Protein AF-A0A7X7BI69-F1 (afdb_monomer)

Structure (mmCIF, N/CA/C/O backbone):
data_AF-A0A7X7BI69-F1
#
_entry.id   AF-A0A7X7BI69-F1
#
loop_
_atom_site.group_PDB
_atom_site.id
_atom_site.type_symbol
_atom_site.label_atom_id
_atom_site.label_alt_id
_atom_site.label_comp_id
_atom_site.label_asym_id
_atom_site.label_entity_id
_atom_site.label_seq_id
_atom_site.pdbx_PDB_ins_code
_atom_site.Cartn_x
_atom_site.Cartn_y
_atom_site.Cartn_z
_atom_site.occupancy
_atom_site.B_iso_or_equiv
_atom_site.auth_seq_id
_atom_site.auth_comp_id
_atom_site.auth_asym_id
_atom_site.auth_atom_id
_atom_site.pdbx_PDB_model_num
ATOM 1 N N . PRO A 1 1 ? -7.876 -6.444 11.255 1.00 84.69 1 PRO A N 1
ATOM 2 C CA . PRO A 1 1 ? -8.159 -5.223 12.055 1.00 84.69 1 PRO A CA 1
ATOM 3 C C . PRO A 1 1 ? -9.663 -4.927 12.045 1.00 84.69 1 PRO A C 1
ATOM 5 O O . PRO A 1 1 ? -10.312 -5.337 11.091 1.00 84.69 1 PRO A O 1
ATOM 8 N N . LYS A 1 2 ? -10.216 -4.245 13.060 1.00 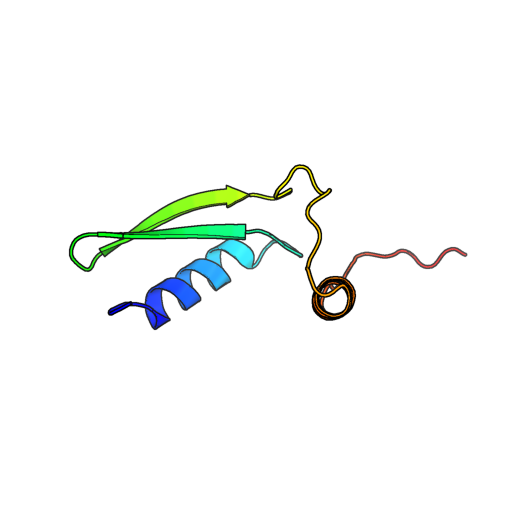92.06 2 LYS A N 1
ATOM 9 C CA . LYS A 1 2 ? -11.661 -3.931 13.105 1.00 92.06 2 LYS A CA 1
ATOM 10 C C . LYS A 1 2 ? -12.119 -3.082 11.908 1.00 92.06 2 LYS A C 1
ATOM 12 O O . LYS A 1 2 ? -13.205 -3.295 11.399 1.00 92.06 2 LYS A O 1
ATOM 17 N N . GLU A 1 3 ? -11.248 -2.194 11.437 1.00 97.25 3 GLU A N 1
ATOM 18 C CA . GLU A 1 3 ? -11.490 -1.296 10.299 1.00 97.25 3 GLU A CA 1
ATOM 19 C C . GLU A 1 3 ? -10.736 -1.751 9.034 1.00 97.25 3 GLU A C 1
ATOM 21 O O . GLU A 1 3 ? -10.252 -0.916 8.274 1.00 97.25 3 GLU A O 1
ATOM 26 N N . LEU A 1 4 ? -10.550 -3.064 8.825 1.00 97.38 4 LEU A N 1
ATOM 27 C CA . LEU A 1 4 ? -9.744 -3.572 7.703 1.00 97.38 4 LEU A CA 1
ATOM 28 C C . LEU A 1 4 ? -10.272 -3.098 6.341 1.00 97.38 4 LEU A C 1
ATOM 30 O O . LEU A 1 4 ? -9.479 -2.616 5.540 1.00 97.38 4 LEU A O 1
ATOM 34 N N . ASP A 1 5 ? -11.582 -3.161 6.106 1.00 98.12 5 ASP A N 1
ATOM 35 C CA . ASP A 1 5 ? -12.179 -2.751 4.826 1.00 98.12 5 ASP A CA 1
ATOM 36 C C . ASP A 1 5 ? -11.904 -1.272 4.528 1.00 98.12 5 ASP A C 1
ATOM 38 O O . ASP A 1 5 ? -11.503 -0.909 3.425 1.00 98.12 5 ASP A O 1
ATOM 42 N N . LYS A 1 6 ? -12.005 -0.418 5.553 1.00 98.12 6 LYS A N 1
ATOM 43 C CA . LYS A 1 6 ? -11.659 1.004 5.456 1.00 98.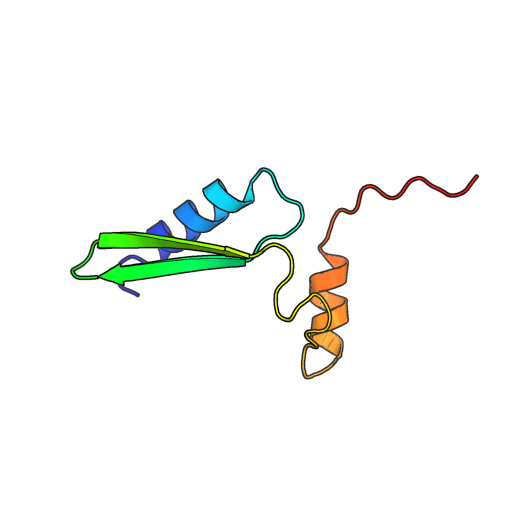12 6 LYS A CA 1
ATOM 44 C C . LYS A 1 6 ? -10.167 1.216 5.196 1.00 98.12 6 LYS A C 1
ATOM 46 O O . LYS A 1 6 ? -9.799 2.132 4.468 1.00 98.12 6 LYS A O 1
ATOM 51 N N . MET A 1 7 ? -9.294 0.400 5.791 1.00 98.38 7 MET A N 1
ATOM 52 C CA . MET A 1 7 ? -7.855 0.458 5.510 1.00 98.38 7 MET A CA 1
ATOM 53 C C . MET A 1 7 ? -7.557 0.078 4.054 1.00 98.38 7 MET A C 1
ATOM 55 O O . MET A 1 7 ? -6.755 0.756 3.419 1.00 98.38 7 MET A O 1
ATOM 59 N N . ILE A 1 8 ? -8.222 -0.949 3.514 1.00 98.25 8 ILE A N 1
ATOM 60 C CA . ILE A 1 8 ? -8.095 -1.348 2.104 1.00 98.25 8 ILE A CA 1
ATOM 61 C C . ILE A 1 8 ? -8.574 -0.214 1.191 1.00 98.25 8 ILE A C 1
ATOM 63 O O . ILE A 1 8 ? -7.815 0.221 0.332 1.00 98.25 8 ILE A O 1
ATOM 67 N N . GLU A 1 9 ? -9.760 0.348 1.445 1.00 98.38 9 GLU A N 1
ATOM 68 C CA . GLU A 1 9 ? -10.305 1.473 0.671 1.00 98.38 9 GLU A CA 1
ATOM 69 C C . GLU A 1 9 ? -9.346 2.679 0.656 1.00 98.38 9 GLU A C 1
ATOM 71 O O . GLU A 1 9 ? -9.115 3.301 -0.383 1.00 98.38 9 GLU A O 1
ATOM 76 N N . VAL A 1 10 ? -8.767 3.027 1.811 1.00 98.19 10 VAL A N 1
ATOM 77 C CA . VAL A 1 10 ? -7.786 4.117 1.908 1.00 98.19 10 VAL A CA 1
ATOM 78 C C . VAL A 1 10 ? -6.516 3.782 1.126 1.00 98.19 10 VAL A C 1
ATOM 80 O O . VAL A 1 10 ? -6.007 4.648 0.415 1.00 98.19 10 VAL A O 1
ATOM 83 N N . ALA A 1 11 ? -6.008 2.551 1.224 1.00 98.25 11 ALA A N 1
ATOM 84 C CA . ALA A 1 11 ? -4.818 2.128 0.495 1.00 98.25 11 ALA A CA 1
ATOM 85 C C . ALA A 1 11 ? -5.032 2.188 -1.027 1.00 98.25 11 ALA A C 1
ATOM 87 O O . ALA A 1 11 ? -4.202 2.756 -1.732 1.00 98.25 11 ALA A O 1
ATOM 88 N N . GLU A 1 12 ? -6.168 1.693 -1.524 1.00 97.62 12 GLU A N 1
ATOM 89 C CA . GLU A 1 12 ? -6.541 1.738 -2.943 1.00 97.62 12 GLU A CA 1
ATOM 90 C C . GLU A 1 12 ? -6.649 3.175 -3.463 1.00 97.62 12 GLU A C 1
ATOM 92 O O . GLU A 1 12 ? -6.098 3.503 -4.515 1.00 97.62 12 GLU A O 1
ATOM 97 N N . LYS A 1 13 ? -7.299 4.065 -2.699 1.00 98.19 13 LYS A N 1
ATOM 98 C CA . LYS A 1 13 ? -7.411 5.488 -3.057 1.00 98.19 13 LYS A CA 1
ATOM 99 C C . LYS A 1 13 ? -6.058 6.186 -3.111 1.00 98.19 13 LYS A C 1
ATOM 101 O O . LYS A 1 13 ? -5.829 6.992 -4.005 1.00 98.19 13 LYS A O 1
ATOM 106 N N . LEU A 1 14 ? -5.168 5.910 -2.159 1.00 98.00 14 LEU A N 1
ATOM 107 C CA . LEU A 1 14 ? -3.836 6.518 -2.137 1.00 98.00 14 LEU A CA 1
ATOM 108 C C . LEU A 1 14 ? -2.927 5.958 -3.242 1.00 98.00 14 LEU A C 1
ATOM 110 O O . LEU A 1 14 ? -2.083 6.686 -3.764 1.00 98.00 14 LEU A O 1
ATOM 114 N N . ALA A 1 15 ? -3.113 4.693 -3.621 1.00 97.50 15 ALA A N 1
ATOM 115 C CA . ALA A 1 15 ? -2.338 4.031 -4.663 1.00 97.50 15 ALA A CA 1
ATOM 116 C C . ALA A 1 15 ? -2.824 4.327 -6.094 1.00 97.50 15 ALA A C 1
ATOM 118 O O . ALA A 1 15 ? -2.077 4.077 -7.035 1.00 97.50 15 ALA A O 1
ATOM 119 N N . SER A 1 16 ? -4.028 4.885 -6.284 1.00 96.00 16 SER A N 1
ATOM 120 C CA . SER A 1 16 ? -4.724 4.933 -7.584 1.00 96.00 16 SER A CA 1
ATOM 121 C C . SER A 1 16 ? -3.964 5.611 -8.731 1.00 96.00 16 SER A C 1
ATOM 123 O O . SER A 1 16 ? -4.257 5.354 -9.89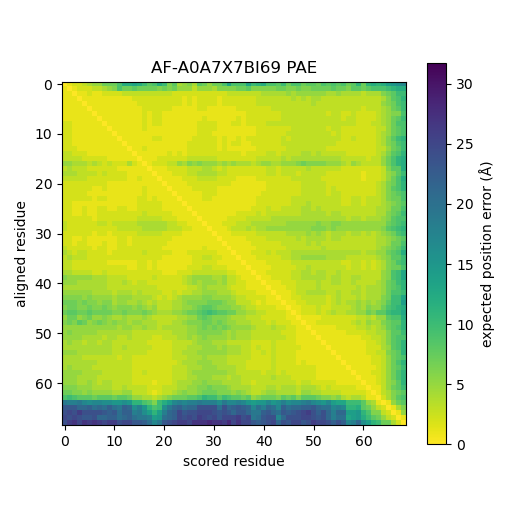5 1.00 96.00 16 SER A O 1
ATOM 125 N N . ASN A 1 17 ? -3.017 6.497 -8.420 1.00 92.69 17 ASN A N 1
ATOM 126 C CA . ASN A 1 17 ? -2.236 7.246 -9.410 1.00 92.69 17 ASN A CA 1
ATOM 127 C C . ASN A 1 17 ? -0.854 6.634 -9.688 1.00 92.69 17 ASN A C 1
ATOM 129 O O . ASN A 1 17 ? -0.069 7.211 -10.441 1.00 92.69 17 ASN A O 1
ATOM 133 N N . PHE A 1 18 ? -0.534 5.493 -9.077 1.00 95.00 18 PHE A N 1
ATOM 134 C CA . PHE A 1 18 ? 0.775 4.857 -9.161 1.00 95.00 18 PHE A CA 1
ATOM 135 C C . PHE A 1 18 ? 0.636 3.419 -9.657 1.00 95.00 18 PHE A C 1
ATOM 137 O O . PHE A 1 18 ? -0.309 2.718 -9.316 1.00 95.00 18 PHE A O 1
ATOM 144 N N . ILE A 1 19 ? 1.611 2.957 -10.445 1.00 94.31 19 ILE A N 1
ATOM 145 C CA . ILE A 1 19 ? 1.663 1.551 -10.885 1.00 94.31 19 ILE A CA 1
ATOM 146 C C . ILE A 1 19 ? 1.913 0.630 -9.686 1.00 94.31 19 ILE A C 1
ATOM 148 O O . ILE A 1 19 ? 1.371 -0.468 -9.605 1.00 94.31 19 ILE A O 1
ATOM 152 N N . PHE A 1 20 ? 2.745 1.095 -8.757 1.00 94.25 20 PHE A N 1
ATOM 153 C CA . PHE A 1 20 ? 3.065 0.423 -7.511 1.00 94.25 20 PHE A CA 1
ATOM 154 C C . PHE A 1 20 ? 3.459 1.470 -6.467 1.00 94.25 20 PHE A C 1
ATOM 156 O O . PHE A 1 20 ? 4.240 2.379 -6.751 1.00 94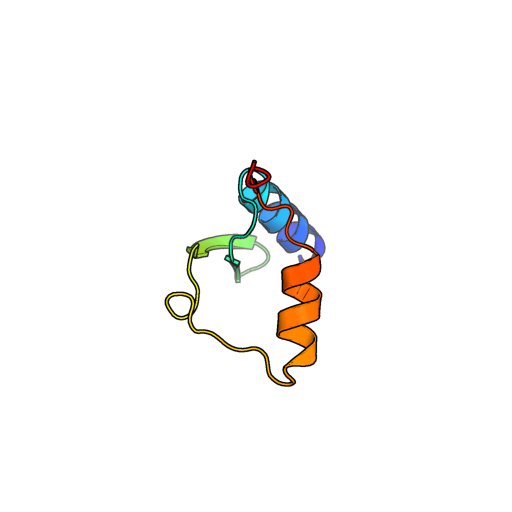.25 20 PHE A O 1
ATOM 163 N N . VAL A 1 21 ? 2.932 1.330 -5.254 1.00 96.62 21 VAL A N 1
ATOM 164 C CA . VAL A 1 21 ? 3.368 2.070 -4.067 1.00 96.62 21 VAL A CA 1
ATOM 165 C C . VAL A 1 21 ? 3.004 1.250 -2.834 1.00 96.62 21 VAL A C 1
ATOM 167 O O . VAL A 1 21 ? 1.940 0.629 -2.792 1.00 96.62 21 VAL A O 1
ATOM 170 N N . ARG A 1 22 ? 3.868 1.235 -1.818 1.00 96.88 22 ARG A N 1
ATOM 171 C CA . ARG A 1 22 ? 3.498 0.704 -0.502 1.00 96.88 22 ARG A CA 1
ATOM 172 C C . ARG A 1 22 ? 2.821 1.811 0.300 1.00 96.88 22 ARG A C 1
AT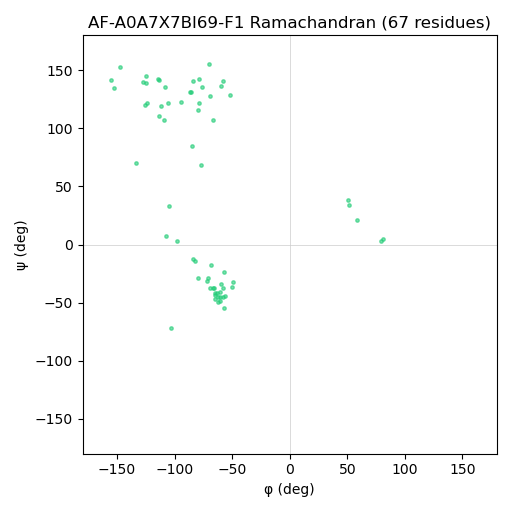OM 174 O O . ARG A 1 22 ? 3.356 2.915 0.375 1.00 96.88 22 ARG A O 1
ATOM 181 N N . VAL A 1 23 ? 1.673 1.504 0.895 1.00 98.06 23 VAL A N 1
ATOM 182 C CA . VAL A 1 23 ? 0.931 2.424 1.762 1.00 98.06 23 VAL A CA 1
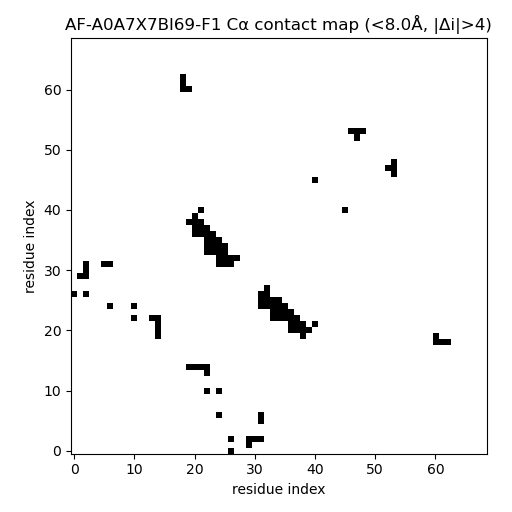ATOM 183 C C . VAL A 1 23 ? 0.975 1.904 3.191 1.00 98.06 23 VAL A C 1
ATOM 185 O O . VAL A 1 23 ? 0.464 0.819 3.473 1.00 98.06 23 VAL A O 1
ATOM 188 N N . ASP A 1 24 ? 1.540 2.696 4.095 1.00 98.00 24 ASP A N 1
ATOM 189 C CA . ASP A 1 24 ? 1.598 2.361 5.512 1.00 98.00 24 ASP A CA 1
ATOM 190 C C . ASP A 1 24 ? 0.398 3.000 6.231 1.00 98.00 24 ASP A C 1
ATOM 192 O O . ASP A 1 24 ? 0.197 4.219 6.185 1.00 98.00 24 ASP A O 1
ATOM 196 N N . LEU A 1 25 ? -0.412 2.174 6.902 1.00 98.31 25 LEU A N 1
ATOM 197 C CA . LEU A 1 25 ? -1.608 2.595 7.636 1.00 98.31 25 LEU A CA 1
ATOM 198 C C . LEU A 1 25 ? -1.579 2.081 9.075 1.00 98.31 25 LEU A C 1
ATOM 200 O O . LEU A 1 25 ? -1.265 0.918 9.331 1.00 98.31 25 LEU A O 1
ATOM 204 N N . TYR A 1 26 ? -2.007 2.927 10.008 1.00 97.75 26 TYR A N 1
ATOM 205 C CA . TYR A 1 26 ? -2.143 2.591 11.423 1.00 97.75 26 TYR A CA 1
ATOM 206 C C . TYR A 1 26 ? -3.610 2.612 11.846 1.00 97.75 26 TYR A C 1
ATOM 208 O O . TYR A 1 26 ? -4.362 3.496 11.443 1.00 97.75 26 TYR A O 1
ATOM 216 N N . LEU A 1 27 ? -4.011 1.670 12.705 1.00 97.81 27 LEU A N 1
ATOM 217 C CA . LEU A 1 27 ? -5.311 1.684 13.380 1.00 97.81 27 LEU A CA 1
ATOM 218 C C . LEU A 1 27 ? -5.098 1.992 14.865 1.00 97.81 27 LEU A C 1
ATOM 220 O O . LEU A 1 27 ? -4.632 1.134 15.611 1.00 97.81 27 LEU A O 1
ATOM 224 N N . VAL A 1 28 ? -5.456 3.201 15.296 1.00 97.44 28 VAL A N 1
ATOM 225 C CA . VAL A 1 28 ? -5.297 3.662 16.685 1.00 97.44 28 VAL A CA 1
ATOM 226 C C . VAL A 1 28 ? -6.654 4.106 17.211 1.00 97.44 28 VAL A C 1
ATOM 228 O O . VAL A 1 28 ? -7.300 4.965 16.620 1.00 97.44 28 VAL A O 1
ATOM 231 N N . ASN A 1 29 ? -7.114 3.498 18.309 1.00 96.44 29 ASN A N 1
ATOM 232 C CA . ASN A 1 29 ? -8.405 3.803 18.945 1.00 96.44 29 ASN A CA 1
ATOM 233 C C . ASN A 1 29 ? -9.604 3.796 17.973 1.00 96.44 29 ASN A C 1
ATOM 235 O O . ASN A 1 29 ? -10.506 4.621 18.074 1.00 96.44 29 ASN A O 1
ATOM 239 N N . GLY A 1 30 ? -9.613 2.860 17.017 1.00 96.12 30 GLY A N 1
ATOM 240 C CA . GLY A 1 30 ? -10.684 2.736 16.020 1.00 96.12 30 GLY A CA 1
ATOM 241 C C . GLY A 1 30 ? -10.593 3.723 14.853 1.00 96.12 30 GLY A C 1
ATOM 242 O O . GLY A 1 30 ? -11.453 3.703 13.981 1.00 96.12 30 GLY A O 1
ATOM 243 N N . GLN A 1 31 ? -9.551 4.552 14.799 1.00 97.31 31 GLN A N 1
ATOM 244 C CA . GLN A 1 31 ? -9.319 5.493 13.713 1.00 97.31 31 GLN A CA 1
ATOM 245 C C . GLN A 1 31 ? -8.137 5.043 12.846 1.00 97.31 31 GLN A C 1
ATOM 247 O O . GLN A 1 31 ? -7.094 4.629 13.354 1.00 97.31 31 GLN A O 1
ATOM 252 N N . VAL A 1 32 ? -8.319 5.124 11.527 1.00 98.12 32 VAL A N 1
ATOM 253 C CA . VAL A 1 32 ? -7.274 4.839 10.536 1.00 98.12 32 VAL A CA 1
ATOM 254 C C . VAL A 1 32 ? -6.464 6.110 10.291 1.00 98.12 32 VAL A C 1
ATOM 256 O O . VAL A 1 32 ? -7.047 7.172 10.052 1.00 98.12 32 VAL A O 1
ATOM 259 N N . TYR A 1 33 ? -5.140 5.986 10.337 1.00 98.12 33 TYR A N 1
ATOM 260 C CA . TYR A 1 33 ? -4.175 7.055 10.100 1.00 98.12 33 TYR A CA 1
ATOM 261 C C . TYR A 1 33 ? -3.201 6.660 8.996 1.00 98.12 33 TYR A C 1
ATOM 263 O O . TYR A 1 33 ? -2.720 5.527 8.957 1.00 98.12 33 TYR A O 1
ATOM 271 N N . PHE A 1 34 ? -2.893 7.619 8.130 1.00 98.00 34 PHE A N 1
ATOM 272 C CA . PHE A 1 34 ? -1.831 7.500 7.140 1.00 98.00 34 PHE A CA 1
ATOM 273 C C . PHE A 1 34 ? -0.456 7.663 7.797 1.00 98.00 34 PHE A C 1
ATOM 275 O O . PHE A 1 34 ? -0.270 8.564 8.615 1.00 98.00 34 PHE A O 1
ATOM 282 N N . GLY A 1 35 ? 0.485 6.792 7.434 1.00 97.94 35 GLY A N 1
ATOM 283 C CA . GLY A 1 35 ? 1.883 6.863 7.846 1.00 97.94 35 GLY A CA 1
ATOM 284 C C . GLY A 1 35 ? 2.792 7.393 6.743 1.00 97.94 35 GLY A C 1
ATOM 285 O O . GLY A 1 35 ? 3.302 8.506 6.833 1.00 97.94 35 GLY A O 1
ATOM 286 N N . GLU A 1 36 ? 3.010 6.577 5.713 1.00 98.00 36 GLU A N 1
ATOM 287 C CA . GLU A 1 36 ? 3.968 6.842 4.635 1.00 98.00 36 GLU A CA 1
ATOM 288 C C . GLU A 1 36 ? 3.484 6.253 3.297 1.00 98.00 36 GLU A C 1
ATOM 290 O O . GLU A 1 36 ? 2.754 5.259 3.264 1.00 98.00 36 GLU A O 1
ATOM 295 N N . LEU A 1 37 ? 3.919 6.875 2.193 1.00 97.88 37 LEU A N 1
ATOM 296 C CA . LEU A 1 37 ? 3.971 6.257 0.868 1.00 97.88 37 LEU A CA 1
ATOM 297 C C . LEU A 1 37 ? 5.423 5.928 0.511 1.00 97.88 37 LEU A C 1
ATOM 299 O O . LEU A 1 37 ? 6.262 6.827 0.428 1.00 97.88 37 LEU A O 1
ATOM 303 N N . THR A 1 38 ? 5.712 4.657 0.245 1.00 97.38 38 THR A N 1
ATOM 304 C CA . THR A 1 38 ? 7.060 4.201 -0.112 1.00 97.38 38 THR A CA 1
ATOM 305 C C . THR A 1 38 ? 7.080 3.710 -1.558 1.00 97.38 38 THR A C 1
ATOM 307 O O . THR A 1 38 ? 6.526 2.660 -1.883 1.00 97.38 38 THR A O 1
ATOM 310 N N . PHE A 1 39 ? 7.752 4.460 -2.433 1.00 94.44 39 PHE A N 1
ATOM 311 C CA . PHE A 1 39 ? 7.846 4.149 -3.868 1.00 94.44 39 PHE A CA 1
ATOM 312 C C . PHE A 1 39 ? 8.880 3.063 -4.191 1.00 94.44 39 PHE A C 1
ATOM 314 O O . PHE A 1 39 ? 8.722 2.317 -5.152 1.00 94.44 39 PHE A O 1
ATOM 321 N N . HIS A 1 40 ? 9.932 2.954 -3.375 1.00 93.25 40 HIS A N 1
ATOM 322 C CA . HIS A 1 40 ? 11.047 2.026 -3.594 1.00 93.25 40 HIS A CA 1
ATOM 323 C C . HIS A 1 40 ? 11.382 1.290 -2.285 1.00 93.25 40 HIS A C 1
ATOM 325 O O . HIS A 1 40 ? 12.399 1.587 -1.646 1.00 93.25 40 HIS A O 1
ATOM 331 N N . PRO A 1 41 ? 10.515 0.372 -1.817 1.00 93.00 41 PRO A N 1
ATOM 332 C CA . PRO A 1 41 ? 10.789 -0.394 -0.606 1.00 93.00 41 PRO A CA 1
ATOM 333 C C . PRO A 1 41 ? 12.106 -1.168 -0.753 1.00 93.00 41 PRO A C 1
ATOM 335 O O . PRO A 1 41 ? 12.433 -1.657 -1.835 1.00 93.00 41 PRO A O 1
ATOM 338 N N . ALA A 1 42 ? 12.892 -1.235 0.329 1.00 93.69 42 ALA A N 1
ATOM 339 C CA . ALA A 1 42 ? 14.232 -1.840 0.330 1.00 93.69 42 ALA A CA 1
ATOM 340 C C . ALA A 1 42 ? 15.158 -1.305 -0.788 1.00 93.69 42 ALA A C 1
ATOM 342 O O . ALA A 1 42 ? 15.946 -2.050 -1.370 1.00 93.69 42 ALA A O 1
ATOM 343 N N . SER A 1 43 ? 15.022 -0.018 -1.132 1.00 92.88 43 SER A N 1
ATOM 344 C CA . SER A 1 43 ? 15.761 0.635 -2.223 1.00 92.88 43 SER A CA 1
ATOM 345 C C . SER A 1 43 ? 15.564 -0.018 -3.601 1.00 92.88 43 SER A C 1
ATOM 347 O O . SER A 1 43 ? 16.393 0.172 -4.485 1.00 92.88 43 SER A O 1
ATOM 349 N N . GLY A 1 44 ? 14.486 -0.787 -3.792 1.00 89.62 44 GLY A N 1
ATOM 350 C CA . GLY A 1 44 ? 14.224 -1.539 -5.024 1.00 89.62 44 GLY A CA 1
ATOM 351 C C . GLY A 1 44 ? 14.970 -2.874 -5.137 1.00 89.62 44 GLY A C 1
ATOM 352 O O . GLY A 1 44 ? 14.864 -3.528 -6.166 1.00 89.62 44 GLY A O 1
ATOM 353 N N . TYR A 1 45 ? 15.699 -3.296 -4.097 1.00 91.62 45 TYR A N 1
ATOM 354 C CA . TYR A 1 45 ? 16.438 -4.569 -4.058 1.00 91.62 45 TYR A CA 1
ATOM 355 C C . TYR A 1 45 ? 15.797 -5.615 -3.136 1.00 91.62 45 TYR A C 1
ATOM 357 O O . TYR A 1 45 ? 16.394 -6.660 -2.870 1.00 91.62 45 TYR A O 1
ATOM 365 N N . GLY A 1 46 ? 14.601 -5.328 -2.612 1.00 90.81 46 GLY A N 1
ATOM 366 C CA . GLY A 1 46 ? 13.824 -6.302 -1.855 1.00 90.81 46 GLY A CA 1
ATOM 367 C C . GLY A 1 46 ? 13.513 -7.515 -2.725 1.00 90.81 46 GLY A C 1
ATOM 368 O O . GLY A 1 46 ? 13.156 -7.358 -3.887 1.00 90.81 46 GLY A O 1
ATOM 369 N N . LYS A 1 47 ? 13.664 -8.712 -2.161 1.00 89.50 47 LYS A N 1
ATOM 370 C CA . LYS A 1 47 ? 13.348 -9.973 -2.832 1.00 89.50 47 LYS A CA 1
ATOM 371 C C . LYS A 1 47 ? 12.196 -10.648 -2.118 1.00 89.50 47 LYS A C 1
ATOM 373 O O . LYS A 1 47 ? 12.131 -10.613 -0.887 1.00 89.50 47 LYS A O 1
ATOM 378 N N . PHE A 1 48 ? 11.319 -11.282 -2.882 1.00 93.62 48 PHE A N 1
ATOM 379 C CA . PHE A 1 48 ? 10.359 -12.213 -2.315 1.00 93.62 48 PHE A CA 1
ATOM 380 C C . PHE A 1 48 ? 10.993 -13.591 -2.146 1.00 93.62 48 PHE A C 1
ATOM 382 O O . PHE A 1 48 ? 11.724 -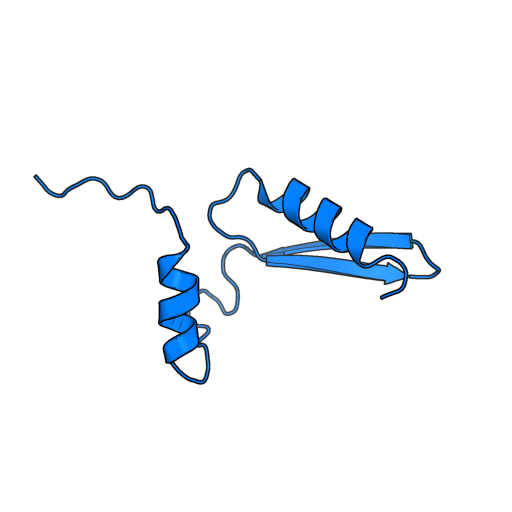14.061 -3.014 1.00 93.62 48 PHE A O 1
ATOM 389 N N . GLU A 1 49 ? 10.664 -14.243 -1.035 1.00 94.62 49 GLU A N 1
ATOM 390 C CA . GLU A 1 49 ? 11.012 -15.635 -0.782 1.00 94.62 49 GLU A CA 1
ATOM 391 C C . GLU A 1 49 ? 9.731 -16.409 -0.451 1.00 94.62 49 GLU A C 1
ATOM 393 O O . GLU A 1 49 ? 9.043 -16.060 0.516 1.00 94.62 49 GLU A O 1
ATOM 398 N N . PRO A 1 50 ? 9.375 -17.445 -1.232 1.00 96.25 50 PRO A N 1
ATOM 399 C CA . PRO A 1 50 ? 10.081 -17.962 -2.416 1.00 96.25 50 PRO A CA 1
ATOM 400 C C . PRO A 1 50 ? 10.040 -17.030 -3.646 1.00 96.25 50 PRO A C 1
ATOM 402 O O . PRO A 1 50 ? 9.079 -16.281 -3.830 1.00 96.25 50 PRO A O 1
ATOM 405 N N . GLU A 1 51 ? 11.038 -17.172 -4.533 1.00 95.62 51 GLU A N 1
ATOM 406 C CA . GLU A 1 51 ? 11.221 -16.405 -5.788 1.00 95.62 51 GLU A CA 1
ATOM 407 C C . GLU A 1 51 ? 9.961 -16.333 -6.667 1.00 95.62 51 GLU A C 1
ATOM 409 O O . GLU A 1 51 ? 9.703 -15.319 -7.311 1.00 95.62 51 GLU A O 1
ATOM 414 N N . TYR A 1 52 ? 9.125 -17.375 -6.656 1.00 96.81 52 TYR A N 1
ATOM 415 C CA . TYR A 1 52 ? 7.856 -17.401 -7.390 1.00 96.81 52 TYR A CA 1
ATOM 416 C C . TYR A 1 52 ? 6.985 -16.153 -7.146 1.00 96.81 52 TYR A C 1
ATOM 418 O O . TYR A 1 52 ? 6.332 -15.670 -8.072 1.00 96.81 52 TYR A O 1
ATOM 426 N N . TYR A 1 53 ? 6.973 -15.613 -5.924 1.00 96.19 53 TYR A N 1
ATOM 427 C CA . TYR A 1 53 ? 6.171 -14.430 -5.614 1.00 96.19 53 TYR A CA 1
ATOM 428 C C . TYR A 1 53 ? 6.713 -13.151 -6.250 1.00 96.19 53 TYR A C 1
ATOM 430 O O . TYR A 1 53 ? 5.917 -12.273 -6.581 1.00 96.19 53 TYR A O 1
ATOM 438 N N . ASP A 1 54 ? 8.026 -13.062 -6.468 1.00 93.88 54 ASP A N 1
ATOM 439 C CA . ASP A 1 54 ? 8.646 -11.936 -7.170 1.00 93.88 54 ASP A CA 1
ATOM 440 C C . ASP A 1 54 ? 8.090 -11.851 -8.596 1.00 93.88 54 ASP A C 1
ATOM 442 O O . ASP A 1 54 ? 7.548 -10.824 -9.013 1.00 93.88 54 ASP A O 1
ATOM 446 N N . TYR A 1 55 ? 8.081 -12.993 -9.292 1.00 93.94 55 TYR A N 1
ATOM 447 C CA . TYR A 1 55 ? 7.496 -13.104 -10.624 1.00 93.94 55 TYR A CA 1
ATOM 448 C C . TYR A 1 55 ? 5.982 -12.868 -10.619 1.00 93.94 55 TYR A C 1
ATOM 450 O O . TYR A 1 55 ? 5.473 -12.112 -11.446 1.00 93.94 55 TYR A O 1
ATOM 458 N N . TYR A 1 56 ? 5.255 -13.494 -9.688 1.00 96.38 56 TYR A N 1
ATOM 459 C CA . TYR A 1 56 ? 3.799 -13.379 -9.611 1.00 96.38 56 TYR A CA 1
ATOM 460 C C . TYR A 1 56 ? 3.357 -11.918 -9.476 1.00 96.38 56 TYR A C 1
ATOM 462 O O . TYR A 1 56 ? 2.595 -11.440 -10.314 1.00 96.38 56 TYR A O 1
ATOM 470 N N . TYR A 1 57 ? 3.863 -11.180 -8.484 1.00 93.56 57 TYR A N 1
ATOM 471 C CA . TYR A 1 57 ? 3.478 -9.779 -8.298 1.00 93.56 57 TYR A CA 1
ATOM 472 C C . TYR A 1 57 ? 4.019 -8.876 -9.406 1.00 93.56 57 TYR A C 1
ATOM 474 O O . TYR A 1 57 ? 3.298 -7.986 -9.857 1.00 93.56 57 TYR A O 1
ATOM 482 N N . GLY A 1 58 ? 5.237 -9.128 -9.896 1.00 92.00 58 GLY A N 1
ATOM 483 C CA . GLY A 1 58 ? 5.790 -8.408 -11.042 1.00 92.00 58 GLY A CA 1
ATOM 484 C C . GLY A 1 58 ? 4.920 -8.539 -12.296 1.00 92.00 58 GLY A C 1
ATOM 485 O O . GLY A 1 58 ? 4.726 -7.557 -13.010 1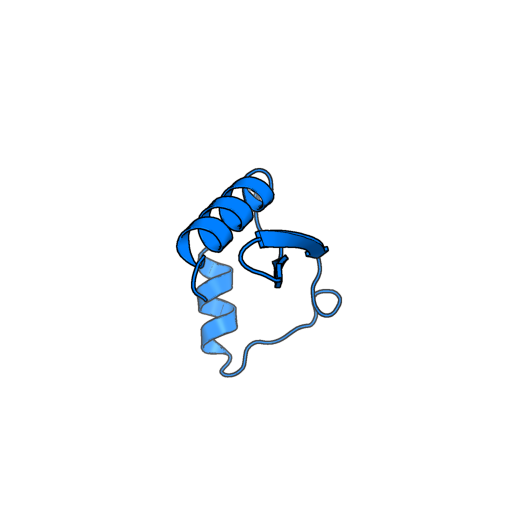.00 92.00 58 GLY A O 1
ATOM 486 N N . SER A 1 59 ? 4.324 -9.715 -12.527 1.00 93.94 59 SER A N 1
ATOM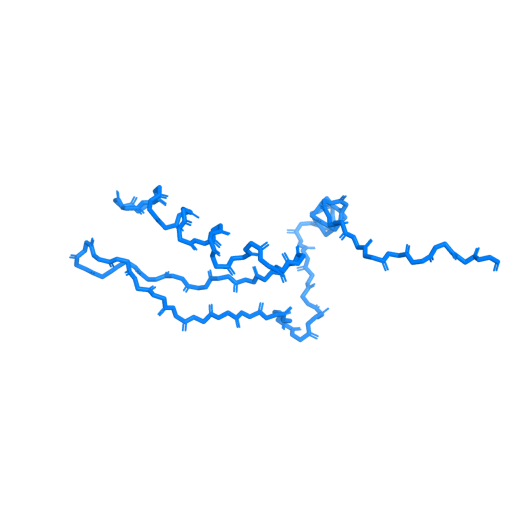 487 C CA . SER A 1 59 ? 3.451 -9.974 -13.681 1.00 93.94 59 SER A CA 1
ATOM 488 C C . SER A 1 59 ? 2.120 -9.211 -13.654 1.00 93.94 59 SER A C 1
ATOM 490 O O . SER A 1 59 ? 1.480 -9.067 -14.693 1.00 93.94 59 SER A O 1
ATOM 492 N N . LEU A 1 60 ? 1.712 -8.696 -12.487 1.00 93.69 60 LEU A N 1
ATOM 493 C CA . LEU A 1 60 ? 0.500 -7.886 -12.327 1.00 93.69 60 LEU A CA 1
ATOM 494 C C . LEU A 1 60 ? 0.726 -6.402 -12.666 1.00 93.69 60 LEU A C 1
ATOM 496 O O . LEU A 1 60 ? -0.240 -5.644 -12.769 1.00 93.69 60 LEU A O 1
ATOM 500 N N . LEU A 1 61 ? 1.982 -5.961 -12.807 1.00 92.31 61 LEU A N 1
ATOM 501 C CA . LEU A 1 61 ? 2.308 -4.558 -13.049 1.00 92.31 61 LEU A CA 1
ATOM 502 C C . LEU A 1 61 ? 2.087 -4.175 -14.517 1.00 92.31 61 LEU A C 1
ATOM 504 O O . LEU A 1 61 ? 2.745 -4.681 -15.425 1.00 92.31 61 LEU A O 1
ATOM 508 N N . ASN A 1 62 ? 1.232 -3.178 -14.741 1.00 91.50 62 ASN A N 1
ATOM 509 C CA . ASN A 1 62 ? 1.046 -2.555 -16.051 1.00 91.50 62 ASN A CA 1
ATOM 510 C C . ASN A 1 62 ? 2.096 -1.459 -16.270 1.00 91.50 62 ASN A C 1
ATOM 512 O O . ASN A 1 62 ? 1.867 -0.281 -15.991 1.00 91.50 62 ASN A O 1
ATOM 516 N N . LEU A 1 63 ? 3.277 -1.859 -16.743 1.00 90.81 63 LEU A N 1
ATOM 517 C CA . LEU A 1 63 ? 4.383 -0.940 -17.008 1.00 90.81 63 LEU A CA 1
ATOM 518 C C . LEU A 1 63 ? 4.190 -0.195 -18.346 1.00 90.81 63 LEU A C 1
ATOM 520 O O . LEU A 1 63 ? 3.769 -0.805 -19.331 1.00 90.81 63 LEU A O 1
ATOM 524 N N . PRO A 1 64 ? 4.553 1.099 -18.441 1.00 88.00 64 PRO A N 1
ATOM 525 C CA . PRO A 1 64 ? 4.547 1.858 -19.689 1.00 88.00 64 PRO A CA 1
ATOM 526 C C . PRO A 1 64 ? 5.765 1.467 -20.537 1.00 88.00 64 PRO A C 1
ATOM 528 O O . PRO A 1 64 ? 6.713 2.234 -20.708 1.00 88.00 64 PRO A O 1
ATOM 531 N N . ILE A 1 65 ? 5.776 0.233 -21.033 1.00 81.56 65 ILE A N 1
ATOM 532 C CA . ILE A 1 65 ? 6.843 -0.263 -21.896 1.00 81.56 65 ILE A CA 1
ATOM 533 C C . ILE A 1 65 ? 6.566 0.265 -23.306 1.00 81.56 65 ILE A C 1
ATOM 535 O O . ILE A 1 65 ? 5.563 -0.090 -23.921 1.00 81.56 65 ILE A O 1
ATOM 539 N N . LYS A 1 66 ? 7.454 1.107 -23.844 1.00 62.56 66 LYS A N 1
ATOM 540 C CA . LYS A 1 66 ? 7.494 1.314 -25.297 1.00 62.56 66 LYS A CA 1
ATOM 541 C C . LYS A 1 66 ? 8.004 0.025 -25.928 1.00 62.56 66 LYS A C 1
ATOM 543 O O . LYS A 1 66 ? 9.065 -0.457 -25.525 1.00 62.56 66 LYS A O 1
ATOM 548 N N . SER A 1 67 ? 7.278 -0.519 -26.905 1.00 61.00 67 SER A N 1
ATOM 549 C CA . SER A 1 67 ? 7.853 -1.542 -27.776 1.00 61.00 67 SER A CA 1
ATOM 550 C C . SER A 1 67 ? 9.163 -0.991 -28.330 1.00 61.00 67 SER A C 1
ATOM 552 O O . SER A 1 67 ? 9.215 0.149 -28.794 1.00 61.00 67 SER A O 1
ATOM 554 N N . LYS A 1 68 ? 10.242 -1.762 -28.198 1.00 61.12 68 LYS A N 1
ATOM 555 C CA . LYS A 1 68 ? 11.455 -1.483 -28.958 1.00 61.12 68 LYS A CA 1
ATOM 556 C C . LYS A 1 68 ? 11.099 -1.737 -30.421 1.00 61.12 68 LYS A C 1
ATOM 558 O O . LYS A 1 68 ? 10.869 -2.894 -30.767 1.00 61.12 68 LYS A O 1
ATOM 563 N N . ASP A 1 69 ? 10.970 -0.666 -31.198 1.00 52.31 69 ASP A N 1
ATOM 564 C CA . ASP A 1 69 ? 11.074 -0.727 -32.659 1.00 52.31 69 ASP A CA 1
ATOM 565 C C . ASP A 1 69 ? 12.472 -1.232 -33.059 1.00 52.31 69 ASP A C 1
ATOM 567 O O . ASP A 1 69 ? 13.448 -0.911 -32.330 1.00 52.31 69 ASP A O 1
#

Mean predicted aligned error: 4.28 Å

Solvent-accessible surface area (backbone atoms only — not comparable to full-atom values): 4559 Å² total; per-residue (Å²): 112,99,59,42,70,60,51,50,54,51,44,51,64,73,33,70,91,49,84,65,59,48,70,43,72,44,80,55,98,91,40,81,41,86,72,49,78,41,77,51,61,70,80,67,70,65,76,48,85,64,61,68,53,44,55,55,59,57,72,70,52,81,69,93,71,74,79,82,127

Nearest PDB structures (foldseek):
  2ret-assembly1_G  TM=3.871E-01  e=6.939E+00  Vibrio vulnificus

Radius of gyration: 15.12 Å; Cα contacts (8 Å, |Δi|>4): 55; chains: 1; bounding box: 29×26×52 Å

Sequence (69 aa):
PKELDKMIEVAEKLASNFIFVRVDLYLVNGQVYFGELTFHPASGYGKFEPEYYDYYYGSLLNLPIKSKD

Foldseek 3Di:
DVCVVVVVVVQCVVCVVDLDWDWDWDQDPNDIDTDDIHPCVVNVPDADPVNVVVVVVVVSGPDPDDPDD

pLDDT: mean 93.03, std 9.07, range [52.31, 98.38]

Secondary structure (DSSP, 8-state):
-TTHHHHHHHHHHHHTT-SS-EEEEEEETTEEEEEEEESSGGGGT---SSTHHHHHHHHT----PPP--